Protein AF-B8C2C7-F1 (afdb_monomer)

InterPro domains:
  IPR008554 Glutaredoxin-like [PF05768] (78-129)
  IPR036249 Thioredoxin-like superfamily [SSF52833] (69-125)
  IPR052565 Glutaredoxin-like YDR286C [PTHR33558] (56-129)

pLDDT: mean 72.6, std 18.1, range [42.47, 97.31]

Nearest PDB structures (foldseek):
  1wjk-assembly1_A  TM=5.864E-01  e=2.919E-03  Mus musculus
  6mos-assembly1_A  TM=4.867E-01  e=2.733E-01  Thermosipho africanus TCF52B
  7nbz-assembly1_A  TM=4.905E-01  e=5.512E+00  Agrobacterium tumefaciens
  8wdb-assembly1_A  TM=5.541E-01  e=7.199E+00  Mycobacterium tuberculosis H37Rv

Organism: Thalassiosira pseudonana (NCBI:txid35128)

Radius of gyration: 27.85 Å; Cα contacts (8 Å, |Δi|>4): 85; chains: 1; bounding box: 66×66×83 Å

Foldseek 3Di:
DDDDDDDDDDDDPPPPPPPPPPPDPPDDPPPPPPDDPPDDPDDDDDDDDDDDDDDDDDPPPPWPWFWPDDFPPDPAEAEAEDAPPPPVSVVVVVVCVVCCVVHPYTYTYGDCPDPVNVVVCVVPDDDPVNVVVQVVCVVVVNRDDDPPPPPPVVPVPD

Secondary structure (DSSP, 8-state):
-------PPP-----------------------------------PPP-----------------EEEE--TT---EEEEEE-TT-HHHHHHHHHHHHTTTTS--EEEEEETTSGGGHHHHHHH---HHHHHHHHHHHHHT--PPPTT---GGGGTT-

Solvent-accessible surface area (backbone atoms only — not comparable to full-atom values): 10944 Å² total; per-residue (Å²): 138,87,84,86,80,86,81,87,78,82,84,82,81,82,78,79,79,79,81,76,81,78,78,71,86,86,76,77,83,80,78,77,78,78,72,77,84,81,89,66,91,76,76,89,78,81,77,83,85,79,85,84,80,94,70,92,69,76,84,65,82,76,71,69,53,43,74,76,46,83,41,94,89,42,92,44,74,48,76,46,78,41,51,92,90,42,70,67,52,54,54,51,50,54,52,56,60,73,44,31,86,85,51,63,44,22,38,31,34,36,35,42,78,46,88,91,29,56,72,55,33,69,72,70,56,75,49,70,67,58,52,50,50,52,52,50,30,51,72,71,73,64,64,68,86,67,91,74,71,76,64,68,80,74,60,80,82,114

Mean predicted aligned error: 18.78 Å

Structure (mmCIF, N/CA/C/O backbone):
data_AF-B8C2C7-F1
#
_entry.id   AF-B8C2C7-F1
#
loop_
_atom_site.group_PDB
_atom_site.id
_atom_site.type_symbol
_atom_site.label_atom_id
_atom_site.label_alt_id
_atom_site.label_comp_id
_atom_site.label_asym_id
_atom_site.label_entity_id
_atom_site.label_seq_id
_atom_site.pdbx_PDB_ins_code
_atom_site.Cartn_x
_atom_site.Cartn_y
_atom_site.Cartn_z
_atom_site.occupancy
_atom_site.B_iso_or_equiv
_atom_site.auth_seq_id
_atom_site.auth_comp_id
_atom_site.auth_asym_id
_atom_site.auth_atom_id
_atom_site.pdbx_PDB_model_num
ATOM 1 N N . MET A 1 1 ? -33.610 39.944 -50.098 1.00 53.41 1 MET A N 1
ATOM 2 C CA . MET A 1 1 ? -34.796 39.063 -49.993 1.00 53.41 1 MET A CA 1
ATOM 3 C C . MET A 1 1 ? -34.319 37.615 -49.969 1.00 53.41 1 MET A C 1
ATOM 5 O O . MET A 1 1 ? -33.344 37.331 -50.646 1.00 53.41 1 MET A O 1
ATOM 9 N N . ALA A 1 2 ? -35.020 36.765 -49.209 1.00 51.62 2 ALA A N 1
ATOM 10 C CA . ALA A 1 2 ? -34.830 35.320 -48.996 1.00 51.62 2 ALA A CA 1
ATOM 11 C C . ALA A 1 2 ? -33.746 34.882 -47.979 1.00 51.62 2 ALA A C 1
ATOM 13 O O . ALA A 1 2 ? -32.567 34.754 -48.288 1.00 51.62 2 ALA A O 1
ATOM 14 N N . LEU A 1 3 ? -34.211 34.609 -46.753 1.00 53.38 3 LEU A N 1
ATOM 15 C CA . LEU A 1 3 ? -33.567 33.765 -45.737 1.00 53.38 3 LEU A CA 1
ATOM 16 C C . LEU A 1 3 ? -33.925 32.289 -46.006 1.00 53.38 3 LEU A C 1
ATOM 18 O O . LEU A 1 3 ? -35.093 32.033 -46.310 1.00 53.38 3 LEU A O 1
ATOM 22 N N . PRO A 1 4 ? -33.025 31.314 -45.777 1.00 62.12 4 PRO A N 1
ATOM 23 C CA . PRO A 1 4 ? -33.423 29.922 -45.601 1.00 62.12 4 PRO A CA 1
ATOM 24 C C . PRO A 1 4 ? -33.293 29.451 -44.141 1.00 62.12 4 PRO A C 1
ATOM 26 O O . PRO A 1 4 ? -32.216 29.231 -43.598 1.00 62.12 4 PRO A O 1
ATOM 29 N N . THR A 1 5 ? -34.467 29.339 -43.525 1.00 61.62 5 THR A N 1
ATOM 30 C CA . THR A 1 5 ? -35.022 28.184 -42.799 1.00 61.62 5 THR A CA 1
ATOM 31 C C . THR A 1 5 ? -34.091 27.300 -41.956 1.00 61.62 5 THR A C 1
ATOM 33 O O . THR A 1 5 ? -33.383 26.421 -42.442 1.00 61.62 5 THR A O 1
ATOM 36 N N . ARG A 1 6 ? -34.255 27.460 -40.638 1.00 53.69 6 ARG A N 1
ATOM 37 C CA . ARG A 1 6 ? -33.844 26.550 -39.561 1.00 53.69 6 ARG A CA 1
ATOM 38 C C . ARG A 1 6 ? -34.371 25.123 -39.780 1.00 53.69 6 ARG A C 1
ATOM 40 O O . ARG A 1 6 ? -35.570 24.944 -39.982 1.00 53.69 6 ARG A O 1
ATOM 47 N N . ARG A 1 7 ? -33.519 24.108 -39.597 1.00 59.47 7 ARG A N 1
ATOM 48 C CA . ARG A 1 7 ? -33.955 22.759 -39.200 1.00 59.47 7 ARG A CA 1
ATOM 49 C C . ARG A 1 7 ? -33.616 22.551 -37.727 1.00 59.47 7 ARG A C 1
ATOM 51 O O . ARG A 1 7 ? -32.448 22.447 -37.369 1.00 59.47 7 ARG A O 1
ATOM 58 N N . LEU A 1 8 ? -34.654 22.530 -36.892 1.00 56.34 8 LEU A N 1
ATOM 59 C CA . LEU A 1 8 ? -34.598 21.964 -35.548 1.00 56.34 8 LEU A CA 1
ATOM 60 C C . LEU A 1 8 ? -34.457 20.444 -35.688 1.00 56.34 8 LEU A C 1
ATOM 62 O O . LEU A 1 8 ? -35.335 19.805 -36.266 1.00 56.34 8 LEU A O 1
ATOM 66 N N . PHE A 1 9 ? -33.383 19.875 -35.148 1.00 54.00 9 PHE A N 1
ATOM 67 C CA . PHE A 1 9 ? -33.324 18.449 -34.841 1.00 54.00 9 PHE A CA 1
ATOM 68 C C . PHE A 1 9 ? -33.776 18.241 -33.388 1.00 54.00 9 PHE A C 1
ATOM 70 O O . PHE A 1 9 ? -33.278 18.939 -32.501 1.00 54.00 9 PHE A O 1
ATOM 77 N N . PRO A 1 10 ? -34.724 17.328 -33.124 1.00 56.53 10 PRO A N 1
ATOM 78 C CA . PRO A 1 10 ? -35.138 17.002 -31.772 1.00 56.53 10 PRO A CA 1
ATOM 79 C C . PRO A 1 10 ? -34.098 16.107 -31.083 1.00 56.53 10 PRO A C 1
ATOM 81 O O . PRO A 1 10 ? -33.720 15.054 -31.586 1.00 56.53 10 PRO A O 1
ATOM 84 N N . GLN A 1 11 ? -33.654 1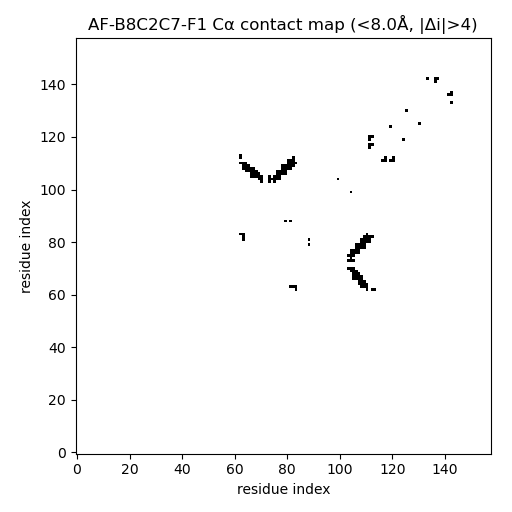6.596 -29.926 1.00 56.69 11 GLN A N 1
ATOM 85 C CA . GLN A 1 11 ? -33.319 15.891 -28.686 1.00 56.69 11 GLN A CA 1
ATOM 86 C C . GLN A 1 11 ? -33.364 14.351 -28.735 1.00 56.69 11 GLN A C 1
ATOM 88 O O . GLN A 1 11 ? -34.437 13.751 -28.736 1.00 56.69 11 GLN A O 1
ATOM 93 N N . LEU A 1 12 ? -32.195 13.724 -28.610 1.00 50.28 12 LEU A N 1
ATOM 94 C CA . LEU A 1 12 ? -32.047 12.364 -28.091 1.00 50.28 12 LEU A CA 1
ATOM 95 C C . LEU A 1 12 ? -31.137 12.448 -26.865 1.00 50.28 12 LEU A C 1
ATOM 97 O O . LEU A 1 12 ? -29.920 12.312 -26.945 1.00 50.28 12 LEU A O 1
ATOM 101 N N . ILE A 1 13 ? -31.752 12.758 -25.724 1.00 58.59 13 ILE A N 1
ATOM 102 C CA . ILE A 1 13 ? -31.111 12.655 -24.416 1.00 58.59 13 ILE A CA 1
ATOM 103 C C . ILE A 1 13 ? -31.107 11.162 -24.078 1.00 58.59 13 ILE A C 1
ATOM 105 O O . ILE A 1 13 ? -32.139 10.602 -23.713 1.00 58.59 13 ILE A O 1
ATOM 109 N N . LEU A 1 14 ? -29.962 10.503 -24.256 1.00 50.75 14 LEU A N 1
ATOM 110 C CA . LEU A 1 14 ? -29.738 9.150 -23.753 1.00 50.75 14 LEU A CA 1
ATOM 111 C C . LEU A 1 14 ? -29.598 9.234 -22.224 1.00 50.75 14 LEU A C 1
ATOM 113 O O . LEU A 1 14 ? -28.509 9.416 -21.687 1.00 50.75 14 LEU A O 1
ATOM 117 N N . THR A 1 15 ? -30.713 9.155 -21.502 1.00 53.81 15 THR A N 1
ATOM 118 C CA . THR A 1 15 ? -30.692 8.896 -20.060 1.00 53.81 15 THR A CA 1
ATOM 119 C C . THR A 1 15 ? -30.427 7.411 -19.848 1.00 53.81 15 THR A C 1
ATOM 121 O O . THR A 1 15 ? -31.353 6.600 -19.837 1.00 53.81 15 THR A O 1
ATOM 124 N N . THR A 1 16 ? -29.159 7.037 -19.706 1.00 57.00 16 THR A N 1
ATOM 125 C CA . THR A 1 16 ? -28.781 5.687 -19.281 1.00 57.00 16 THR A CA 1
ATOM 126 C C . THR A 1 16 ? -29.021 5.571 -17.779 1.00 57.00 16 THR A C 1
ATOM 128 O O . THR A 1 16 ? -28.190 5.954 -16.960 1.00 57.00 16 THR A O 1
ATOM 131 N N . THR A 1 17 ? -30.195 5.071 -17.401 1.00 53.22 17 THR A N 1
ATOM 132 C CA . THR A 1 17 ? -30.492 4.671 -16.025 1.00 53.22 17 THR A CA 1
ATOM 133 C C . THR A 1 17 ? -29.728 3.385 -15.719 1.00 53.22 17 THR A C 1
ATOM 135 O O . THR A 1 17 ? -30.156 2.294 -16.092 1.00 53.22 17 THR A O 1
ATOM 138 N N . ILE A 1 18 ? -28.585 3.497 -15.044 1.00 58.03 18 ILE A N 1
ATOM 139 C CA . ILE A 1 18 ? -27.860 2.337 -14.518 1.00 58.03 18 ILE A CA 1
ATOM 140 C C . ILE A 1 18 ? -28.565 1.911 -13.226 1.00 58.03 18 ILE A C 1
ATOM 142 O O . ILE A 1 18 ? -28.218 2.335 -12.126 1.00 58.03 18 ILE A O 1
ATOM 146 N N . ALA A 1 19 ? -29.600 1.084 -13.358 1.00 54.84 19 ALA A N 1
ATOM 147 C CA . ALA A 1 19 ? -30.174 0.350 -12.239 1.00 54.84 19 ALA A CA 1
ATOM 148 C C . ALA A 1 19 ? -29.233 -0.809 -11.873 1.00 54.84 19 ALA A C 1
ATOM 150 O O . ALA A 1 19 ? -29.491 -1.965 -12.205 1.00 54.84 19 ALA A O 1
ATOM 151 N N . SER A 1 20 ? -28.119 -0.504 -11.203 1.00 50.91 20 SER A N 1
ATOM 152 C CA . SER A 1 20 ? -27.259 -1.537 -10.624 1.00 50.91 20 SER A CA 1
ATOM 153 C C . SER A 1 20 ? -27.871 -2.010 -9.307 1.00 50.91 20 SER A C 1
ATOM 155 O O . SER A 1 20 ? -27.577 -1.507 -8.224 1.00 50.91 20 SER A O 1
ATOM 157 N N . SER A 1 21 ? -28.792 -2.969 -9.413 1.00 53.16 21 SER A N 1
ATOM 158 C CA . SER A 1 21 ? -29.216 -3.795 -8.283 1.00 53.16 21 SER A CA 1
ATOM 159 C C . SER A 1 21 ? -28.080 -4.744 -7.899 1.00 53.16 21 SER A C 1
ATOM 161 O O . SER A 1 21 ? -28.142 -5.942 -8.167 1.00 53.16 21 SER A O 1
ATOM 163 N N . CYS A 1 22 ? -27.052 -4.224 -7.227 1.00 45.22 22 CYS A N 1
ATOM 164 C CA . CYS A 1 22 ? -26.143 -5.053 -6.444 1.00 45.22 22 CYS A CA 1
ATOM 165 C C . CYS A 1 22 ? -26.889 -5.528 -5.191 1.00 45.22 22 CYS A C 1
ATOM 167 O O . CYS A 1 22 ? -26.773 -4.958 -4.108 1.00 45.22 22 CYS A O 1
ATOM 169 N N . ARG A 1 23 ? -27.690 -6.588 -5.343 1.00 50.91 23 ARG A N 1
ATOM 170 C CA . ARG A 1 23 ? -28.069 -7.449 -4.220 1.00 50.91 23 ARG A CA 1
ATOM 171 C C . ARG A 1 23 ? -26.814 -8.198 -3.789 1.00 50.91 23 ARG A C 1
ATOM 173 O O . ARG A 1 23 ? -26.531 -9.273 -4.303 1.00 50.91 23 ARG A O 1
ATOM 180 N N . ILE A 1 24 ? -26.063 -7.614 -2.866 1.00 57.59 24 ILE A N 1
ATOM 181 C CA . ILE A 1 24 ? -25.059 -8.348 -2.101 1.00 57.59 24 ILE A CA 1
ATOM 182 C C . ILE A 1 24 ? -25.850 -9.194 -1.093 1.00 57.59 24 ILE A C 1
ATOM 184 O O . ILE A 1 24 ? -26.550 -8.609 -0.260 1.00 57.59 24 ILE A O 1
ATOM 188 N N . PRO A 1 25 ? -25.819 -10.540 -1.142 1.00 48.91 25 PRO A N 1
ATOM 189 C CA . PRO A 1 25 ? -26.317 -11.350 -0.043 1.00 48.91 25 PRO A CA 1
ATOM 190 C C . PRO A 1 25 ? -25.383 -11.157 1.157 1.00 48.91 25 PRO A C 1
ATOM 192 O O . PRO A 1 25 ? -24.402 -11.863 1.357 1.00 48.91 25 PRO A O 1
ATOM 195 N N . PHE A 1 26 ? -25.693 -10.139 1.953 1.00 53.94 26 PHE A N 1
ATOM 196 C CA . PHE A 1 26 ? -25.195 -9.961 3.305 1.00 53.94 26 PHE A CA 1
ATOM 197 C C . PHE A 1 26 ? -25.878 -11.020 4.176 1.00 53.94 26 PHE A C 1
ATOM 199 O O . PHE A 1 26 ? -27.026 -10.828 4.563 1.00 53.94 26 PHE A O 1
ATOM 206 N N . THR A 1 27 ? -25.244 -12.181 4.365 1.00 51.94 27 THR A N 1
ATOM 207 C CA . THR A 1 27 ? -25.414 -13.109 5.509 1.00 51.94 27 THR A CA 1
ATOM 208 C C . THR A 1 27 ? -24.635 -14.405 5.260 1.00 51.94 27 THR A C 1
ATOM 210 O O . THR A 1 27 ? -25.202 -15.452 4.975 1.00 51.94 27 THR A O 1
ATOM 213 N N . GLU A 1 28 ? -23.322 -14.367 5.464 1.00 49.62 28 GLU A N 1
ATOM 214 C CA . GLU A 1 28 ? -22.680 -15.500 6.130 1.00 49.62 28 GLU A CA 1
ATOM 215 C C . GLU A 1 28 ? -22.172 -15.003 7.474 1.00 49.62 28 GLU A C 1
ATOM 217 O O . GLU A 1 28 ? -21.286 -14.155 7.582 1.00 49.62 28 GLU A O 1
ATOM 222 N N . ALA A 1 29 ? -22.833 -15.491 8.518 1.00 54.41 29 ALA A N 1
ATOM 223 C CA . ALA A 1 29 ? -22.394 -15.338 9.882 1.00 54.41 29 ALA A CA 1
ATOM 224 C C . ALA A 1 29 ? -21.028 -16.020 10.008 1.00 54.41 29 ALA A C 1
ATOM 226 O O . ALA A 1 29 ? -20.947 -17.241 10.135 1.00 54.41 29 ALA A O 1
ATOM 227 N N . PHE A 1 30 ? -19.954 -15.229 9.988 1.00 44.75 30 PHE A N 1
ATOM 228 C CA . PHE A 1 30 ? -18.643 -15.676 10.439 1.00 44.75 30 PHE A CA 1
ATOM 229 C C . PHE A 1 30 ? -18.772 -16.042 11.923 1.00 44.75 30 PHE A C 1
ATOM 231 O O . PHE A 1 30 ? -18.661 -15.204 12.818 1.00 44.75 30 PHE A O 1
ATOM 238 N N . SER A 1 31 ? -19.075 -17.311 12.195 1.00 45.62 31 SER A N 1
ATOM 239 C CA . SER A 1 31 ? -18.945 -17.896 13.521 1.00 45.62 31 SER A CA 1
ATOM 240 C C . SER A 1 31 ? -17.456 -17.967 13.832 1.00 45.62 31 SER A C 1
ATOM 242 O O . SER A 1 31 ? -16.780 -18.952 13.541 1.00 45.62 31 SER A O 1
ATOM 244 N N . ILE A 1 32 ? -16.936 -16.895 14.425 1.00 48.31 32 ILE A N 1
ATOM 245 C CA . ILE A 1 32 ? -15.650 -16.906 15.108 1.00 48.31 32 ILE A CA 1
ATOM 246 C C . ILE A 1 32 ? -15.832 -17.858 16.294 1.00 48.31 32 ILE A C 1
ATOM 248 O O . ILE A 1 32 ? -16.357 -17.480 17.342 1.00 48.31 32 ILE A O 1
ATOM 252 N N . ARG A 1 33 ? -15.454 -19.131 16.121 1.00 50.84 33 ARG A N 1
ATOM 253 C CA . ARG A 1 33 ? -15.269 -20.053 17.245 1.00 50.84 33 ARG A CA 1
ATOM 254 C C . ARG A 1 33 ? -14.150 -19.483 18.108 1.00 50.84 33 ARG A C 1
ATOM 256 O O . ARG A 1 33 ? -12.973 -19.696 17.836 1.00 50.84 33 ARG A O 1
ATOM 263 N N . LEU A 1 34 ? -14.532 -18.758 19.153 1.00 51.00 34 LEU A N 1
ATOM 264 C CA . LEU A 1 34 ? -13.658 -18.448 20.272 1.00 51.00 34 LEU A CA 1
ATOM 265 C C . LEU A 1 34 ? -13.284 -19.780 20.930 1.00 51.00 34 LEU A C 1
ATOM 267 O O . LEU A 1 34 ? -14.070 -20.366 21.673 1.00 51.00 34 LEU A O 1
ATOM 271 N N . HIS A 1 35 ? -12.102 -20.297 20.601 1.00 55.53 35 HIS A N 1
ATOM 272 C CA . HIS A 1 35 ? -11.509 -21.378 21.372 1.00 55.53 35 HIS A CA 1
ATOM 273 C C . HIS A 1 35 ? -11.231 -20.861 22.791 1.00 55.53 35 HIS A C 1
ATOM 275 O O . HIS A 1 35 ? -10.639 -19.788 22.939 1.00 55.53 35 HIS A O 1
ATOM 281 N N . PRO A 1 36 ? -11.643 -21.592 23.841 1.00 65.94 36 PRO A N 1
ATOM 282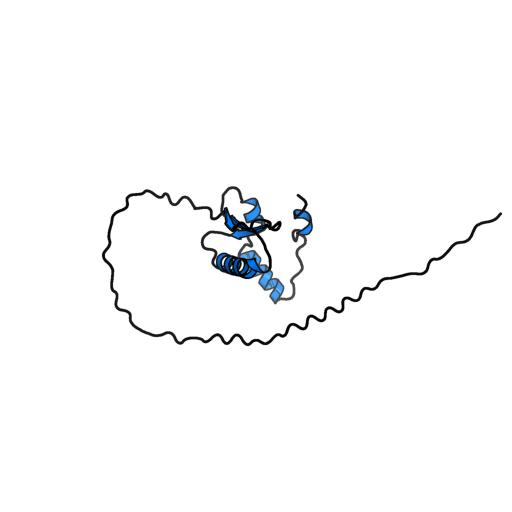 C CA . PRO A 1 36 ? -11.247 -21.256 25.197 1.00 65.94 36 PRO A CA 1
ATOM 283 C C . PRO A 1 36 ? -9.715 -21.344 25.313 1.00 65.94 36 PRO A C 1
ATOM 285 O O . PRO A 1 36 ? -9.116 -22.272 24.756 1.00 65.94 36 PRO A O 1
ATOM 288 N N . PRO A 1 37 ? -9.061 -20.412 26.027 1.00 50.41 37 PRO A N 1
ATOM 289 C CA . PRO A 1 37 ? -7.635 -20.509 26.287 1.00 50.41 37 PRO A CA 1
ATOM 290 C C . PRO A 1 37 ? -7.369 -21.778 27.103 1.00 50.41 37 PRO A C 1
ATOM 292 O O . PRO A 1 37 ? -7.834 -21.929 28.232 1.00 50.41 37 PRO A O 1
ATOM 295 N N . SER A 1 38 ? -6.643 -22.722 26.502 1.00 54.50 38 SER A N 1
ATOM 296 C CA . SER A 1 38 ? -6.151 -23.907 27.195 1.00 54.50 38 SER A CA 1
ATOM 297 C C . SER A 1 38 ? -5.049 -23.477 28.158 1.00 54.50 38 SER A C 1
ATOM 299 O O . SER A 1 38 ? -3.905 -23.240 27.770 1.00 54.50 38 SER A O 1
ATOM 301 N N . SER A 1 39 ? -5.417 -23.349 29.427 1.00 56.75 39 SER A N 1
ATOM 302 C CA . SER A 1 39 ? -4.498 -23.165 30.542 1.00 56.75 39 SER A CA 1
ATOM 303 C C . SER A 1 39 ? -3.712 -24.459 30.768 1.00 56.75 39 SER A C 1
ATOM 305 O O . SER A 1 39 ? -4.119 -25.307 31.560 1.00 56.75 39 SER A O 1
ATOM 307 N N . GLN A 1 40 ? -2.586 -24.629 30.075 1.00 60.31 40 GLN A N 1
ATOM 308 C CA . GLN A 1 40 ? -1.561 -25.588 30.485 1.00 60.31 40 GLN A CA 1
ATOM 309 C C . GLN A 1 40 ? -0.289 -24.851 30.921 1.00 60.31 40 GLN A C 1
ATOM 311 O O . GLN A 1 40 ? 0.280 -24.106 30.120 1.00 60.31 40 GLN A O 1
ATOM 316 N N . PRO A 1 41 ? 0.199 -25.066 32.157 1.00 57.09 41 PRO A N 1
ATOM 317 C CA . PRO A 1 41 ? 1.518 -24.609 32.567 1.00 57.09 41 PRO A CA 1
ATOM 318 C C . PRO A 1 41 ? 2.566 -25.475 31.864 1.00 57.09 41 PRO A C 1
ATOM 320 O O . PRO A 1 41 ? 2.898 -26.574 32.308 1.00 57.09 41 PRO A O 1
ATOM 323 N N . ARG A 1 42 ? 3.072 -25.001 30.723 1.00 55.81 42 ARG A N 1
ATOM 324 C CA . ARG A 1 42 ? 4.234 -25.614 30.080 1.00 55.81 42 ARG A CA 1
ATOM 325 C C . ARG A 1 42 ? 5.479 -25.212 30.858 1.00 55.81 42 ARG A C 1
ATOM 327 O O . ARG A 1 42 ? 5.872 -24.050 30.870 1.00 55.81 42 ARG A O 1
ATOM 334 N N . GLY A 1 43 ? 6.046 -26.205 31.539 1.00 54.91 43 GLY A N 1
ATOM 335 C CA . GLY A 1 43 ? 7.329 -26.121 32.215 1.00 54.91 43 GLY A CA 1
ATOM 336 C C . GLY A 1 43 ? 8.420 -25.612 31.278 1.00 54.91 43 GLY A C 1
ATOM 337 O O . GLY A 1 43 ? 8.469 -25.944 30.093 1.00 54.91 43 GLY A O 1
ATOM 338 N N . VAL A 1 44 ? 9.275 -24.769 31.842 1.00 56.03 44 VAL A N 1
ATOM 339 C CA . VAL A 1 44 ? 10.388 -24.111 31.170 1.00 56.03 44 VAL A CA 1
ATOM 340 C C . VAL A 1 44 ? 11.443 -25.171 30.848 1.00 56.03 44 VAL A C 1
ATOM 342 O O . VAL A 1 44 ? 12.177 -25.603 31.731 1.00 56.03 44 VAL A O 1
ATOM 345 N N . HIS A 1 45 ? 11.503 -25.629 29.599 1.00 59.69 45 HIS A N 1
ATOM 346 C CA . HIS A 1 45 ? 12.625 -26.422 29.100 1.00 59.69 45 HIS A CA 1
ATOM 347 C C . HIS A 1 45 ? 13.481 -25.524 28.205 1.00 59.69 45 HIS A C 1
ATOM 349 O O . HIS A 1 45 ? 13.170 -25.312 27.034 1.00 59.69 45 HIS A O 1
ATOM 355 N N . LEU A 1 46 ? 14.529 -24.951 28.798 1.00 64.56 46 LEU A N 1
ATOM 356 C CA . LEU A 1 46 ? 15.536 -24.151 28.104 1.00 64.56 46 LEU A CA 1
ATOM 357 C C . LEU A 1 46 ? 16.446 -25.081 27.280 1.00 64.56 46 LEU A C 1
ATOM 359 O O . LEU A 1 46 ? 17.048 -25.986 27.859 1.00 64.56 46 LEU A O 1
ATOM 363 N N . PRO A 1 47 ? 16.568 -24.891 25.955 1.00 62.03 47 PRO A N 1
ATOM 364 C CA . PRO A 1 47 ? 17.566 -25.595 25.160 1.00 62.03 47 PRO A CA 1
ATOM 365 C C . PRO A 1 47 ? 18.986 -25.043 25.416 1.00 62.03 47 PRO A C 1
ATOM 367 O O . PRO A 1 47 ? 19.133 -23.886 25.823 1.00 62.03 47 PRO A O 1
ATOM 370 N N . PRO A 1 48 ? 20.044 -25.840 25.169 1.00 59.12 48 PRO A N 1
ATOM 371 C CA . PRO A 1 48 ? 21.428 -25.409 25.338 1.00 59.12 48 PRO A CA 1
ATOM 372 C C . PRO A 1 48 ? 21.797 -24.340 24.305 1.00 59.12 48 PRO A C 1
ATOM 374 O O . PRO A 1 48 ? 21.539 -24.504 23.112 1.00 59.12 48 PRO A O 1
ATOM 377 N N . MET A 1 49 ? 22.447 -23.268 24.760 1.00 49.53 49 MET A N 1
ATOM 378 C CA . MET A 1 49 ? 23.072 -22.288 23.876 1.00 49.53 49 MET A CA 1
ATOM 379 C C . MET A 1 49 ? 24.274 -22.915 23.164 1.00 49.53 49 MET A C 1
ATOM 381 O O . MET A 1 49 ? 25.336 -23.083 23.760 1.00 49.53 49 MET A O 1
ATOM 385 N N . HIS A 1 50 ? 24.130 -23.201 21.873 1.00 49.34 50 HIS A N 1
ATOM 386 C CA . HIS A 1 50 ? 25.279 -23.247 20.978 1.00 49.34 50 HIS A CA 1
ATOM 387 C C . HIS A 1 50 ? 25.612 -21.819 20.532 1.00 49.34 50 HIS A C 1
ATOM 389 O O . HIS A 1 50 ? 24.926 -21.231 19.701 1.00 49.34 50 HIS A O 1
ATOM 395 N N . GLN A 1 51 ? 26.683 -21.273 21.110 1.00 56.78 51 GLN A N 1
ATOM 396 C CA . GLN A 1 51 ? 27.493 -20.232 20.484 1.00 56.78 51 GLN A CA 1
ATOM 397 C C . GLN A 1 51 ? 28.286 -20.863 19.341 1.00 56.78 51 GLN A C 1
ATOM 399 O O . GLN A 1 51 ? 29.017 -21.819 19.592 1.00 56.78 51 GLN A O 1
ATOM 404 N N . SER A 1 52 ? 28.166 -20.323 18.127 1.00 50.31 52 SER A N 1
ATOM 405 C CA . SER A 1 52 ? 29.219 -20.270 17.096 1.00 50.31 52 SER A CA 1
ATOM 406 C C . SER A 1 52 ? 28.665 -19.566 15.857 1.00 50.31 52 SER A C 1
ATOM 408 O O . SER A 1 52 ? 27.793 -20.107 15.183 1.00 50.31 52 SER A O 1
ATOM 410 N N . GLY A 1 53 ? 29.170 -18.369 15.560 1.00 44.53 53 GLY A N 1
ATOM 411 C CA . GLY A 1 53 ? 28.814 -17.624 14.354 1.00 44.53 53 GLY A CA 1
ATOM 412 C C . GLY A 1 53 ? 29.172 -16.150 14.461 1.00 44.53 53 GLY A C 1
ATOM 413 O O . GLY A 1 53 ? 28.286 -15.309 14.534 1.00 44.53 53 GLY A O 1
ATOM 414 N N . ASP A 1 54 ? 30.472 -15.869 14.527 1.00 48.09 54 ASP A N 1
ATOM 415 C CA . ASP A 1 54 ? 31.043 -14.541 14.317 1.00 48.09 54 ASP A CA 1
ATOM 416 C C . ASP A 1 54 ? 30.673 -14.067 12.901 1.00 48.09 54 ASP A C 1
ATOM 418 O O . ASP A 1 54 ? 30.930 -14.759 11.912 1.00 48.09 54 ASP A O 1
ATOM 422 N N . GLY A 1 55 ? 29.992 -12.930 12.822 1.00 44.28 55 GLY A N 1
ATOM 423 C CA . GLY A 1 55 ? 29.498 -12.348 11.586 1.00 44.28 55 GLY A CA 1
ATOM 424 C C . GLY A 1 55 ? 28.817 -11.032 11.904 1.00 44.28 55 GLY A C 1
ATOM 425 O O . GLY A 1 55 ? 27.609 -10.989 12.116 1.00 44.28 55 GLY A O 1
ATOM 426 N N . SER A 1 56 ? 29.616 -9.973 12.003 1.00 49.03 56 SER A N 1
ATOM 427 C CA . SER A 1 56 ? 29.166 -8.587 12.076 1.00 49.03 56 SER A CA 1
ATOM 428 C C . SER A 1 56 ? 28.024 -8.334 11.089 1.00 49.03 56 SER A C 1
ATOM 430 O O . SER A 1 56 ? 28.250 -8.264 9.885 1.00 49.03 56 SER A O 1
ATOM 432 N N . ALA A 1 57 ? 26.804 -8.180 11.592 1.00 44.28 57 ALA A N 1
ATOM 433 C CA . ALA A 1 57 ? 25.747 -7.493 10.878 1.00 44.28 57 ALA A CA 1
ATOM 434 C C . ALA A 1 57 ? 25.505 -6.205 11.651 1.00 44.28 57 ALA A C 1
ATOM 436 O O . ALA A 1 57 ? 24.795 -6.168 12.657 1.00 44.28 57 ALA A O 1
ATOM 437 N N . GLU A 1 58 ? 26.159 -5.143 11.194 1.00 43.00 58 GLU A N 1
ATOM 438 C CA . GLU A 1 58 ? 25.558 -3.825 11.281 1.00 43.00 58 GLU A CA 1
ATOM 439 C C . GLU A 1 58 ? 24.071 -3.993 10.945 1.00 43.00 58 GLU A C 1
ATOM 441 O O . GLU A 1 58 ? 23.719 -4.564 9.913 1.00 43.00 58 GLU A O 1
ATOM 446 N N . SER A 1 59 ? 23.197 -3.576 11.859 1.00 42.47 59 SER A N 1
ATOM 447 C CA . SER A 1 59 ? 21.769 -3.437 11.594 1.00 42.47 59 SER A CA 1
ATOM 448 C C . SER A 1 59 ? 21.585 -2.257 10.639 1.00 42.47 59 SER A C 1
ATOM 450 O O . SER A 1 59 ? 21.029 -1.224 11.005 1.00 42.47 59 SER A O 1
ATOM 452 N N . SER A 1 60 ? 22.127 -2.374 9.431 1.00 51.00 60 SER A N 1
ATOM 453 C CA . SER A 1 60 ? 21.800 -1.538 8.290 1.00 51.00 60 SER A CA 1
ATOM 454 C C . SER A 1 60 ? 20.333 -1.828 8.014 1.00 51.00 60 SER A C 1
ATOM 456 O O . SER A 1 60 ? 20.011 -2.971 7.697 1.00 51.00 60 SER A O 1
ATOM 458 N N . GLY A 1 61 ? 19.445 -0.851 8.220 1.00 57.06 61 GLY A N 1
ATOM 459 C CA . GLY A 1 61 ? 18.010 -1.006 7.974 1.00 57.06 61 GLY A CA 1
ATOM 460 C C . GLY A 1 61 ? 17.786 -1.692 6.629 1.00 57.06 61 GLY A C 1
ATOM 461 O O . GLY A 1 61 ? 18.098 -1.129 5.580 1.00 57.06 61 GLY A O 1
ATOM 462 N N . GLN A 1 62 ? 17.359 -2.955 6.664 1.00 69.12 62 GLN A N 1
ATOM 463 C CA . GLN A 1 62 ? 17.155 -3.738 5.456 1.00 69.12 62 GLN A CA 1
ATOM 464 C C . GLN A 1 62 ? 15.873 -3.230 4.823 1.00 69.12 62 GLN A C 1
ATOM 466 O O . GLN A 1 62 ? 14.782 -3.631 5.219 1.00 69.12 62 GLN A O 1
ATOM 471 N N . SER A 1 63 ? 16.031 -2.324 3.860 1.00 79.06 63 SER A N 1
ATOM 472 C CA . SER A 1 63 ? 14.935 -1.866 3.019 1.00 79.06 63 SER A CA 1
ATOM 473 C C . SER A 1 63 ? 14.152 -3.070 2.516 1.00 79.06 63 SER A C 1
ATOM 475 O O . SER A 1 63 ? 14.709 -3.968 1.877 1.00 79.06 63 SER A O 1
ATOM 477 N N . ILE A 1 64 ? 12.849 -3.086 2.778 1.00 87.44 64 ILE A N 1
ATOM 478 C CA . ILE A 1 64 ? 11.952 -4.136 2.274 1.00 87.44 64 ILE A CA 1
ATOM 479 C C . ILE A 1 64 ? 11.473 -3.851 0.841 1.00 87.44 64 ILE A C 1
ATOM 481 O O . ILE A 1 64 ? 10.472 -4.406 0.386 1.00 87.44 64 ILE A O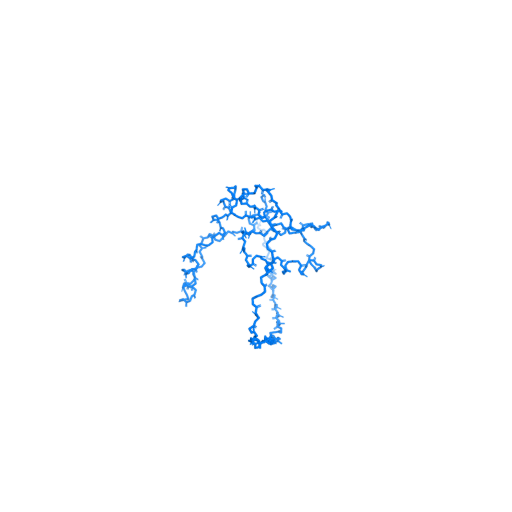 1
ATOM 485 N N . THR A 1 65 ? 12.164 -2.959 0.127 1.00 91.81 65 THR A N 1
ATOM 486 C CA . THR A 1 65 ? 11.847 -2.589 -1.252 1.00 91.81 65 THR A CA 1
ATOM 487 C C . THR A 1 65 ? 12.274 -3.676 -2.231 1.00 91.81 65 THR A C 1
ATOM 489 O O . THR A 1 65 ? 13.440 -4.058 -2.279 1.00 91.81 65 THR A O 1
ATOM 492 N N . GLY A 1 66 ? 11.350 -4.111 -3.085 1.00 93.25 66 GLY A N 1
ATOM 493 C CA . GLY A 1 66 ? 11.640 -5.058 -4.157 1.00 93.25 66 GLY A CA 1
ATOM 494 C C . GLY A 1 66 ? 10.400 -5.767 -4.690 1.00 93.25 66 GLY A C 1
ATOM 495 O O . GLY A 1 66 ? 9.299 -5.636 -4.154 1.00 93.25 66 GLY A O 1
ATOM 496 N N . SER A 1 67 ? 10.574 -6.544 -5.758 1.00 94.00 67 SER A N 1
ATOM 497 C CA . SER A 1 67 ? 9.529 -7.427 -6.279 1.00 94.00 67 SER A CA 1
ATOM 498 C C . SER A 1 67 ? 9.225 -8.532 -5.266 1.00 94.00 67 SER A C 1
ATOM 500 O O . SER A 1 67 ? 10.122 -9.275 -4.869 1.00 94.00 67 SER A O 1
ATOM 502 N N . ILE A 1 68 ? 7.959 -8.663 -4.867 1.00 94.88 68 ILE A N 1
ATOM 503 C CA . ILE A 1 68 ? 7.492 -9.795 -4.055 1.00 94.88 68 ILE A CA 1
ATOM 504 C C . ILE A 1 68 ? 7.271 -11.005 -4.961 1.00 94.88 68 ILE A C 1
ATOM 506 O O . ILE A 1 68 ? 7.729 -12.103 -4.654 1.00 94.88 68 ILE A O 1
ATOM 510 N N . TYR A 1 69 ? 6.570 -10.796 -6.072 1.00 95.19 69 TYR A N 1
ATOM 511 C CA . TYR A 1 69 ? 6.438 -11.770 -7.144 1.00 95.19 69 TYR A CA 1
ATOM 512 C C . TYR A 1 69 ? 6.238 -11.047 -8.472 1.00 95.19 69 TYR A C 1
ATOM 514 O O . TYR A 1 69 ? 5.616 -9.982 -8.540 1.00 95.19 69 TYR A O 1
ATOM 522 N N . GLU A 1 70 ? 6.760 -11.659 -9.524 1.00 94.06 70 GLU A N 1
ATOM 523 C CA . GLU A 1 70 ? 6.571 -11.234 -10.903 1.00 94.06 70 GLU A CA 1
ATOM 524 C C . GLU A 1 70 ? 5.730 -12.284 -11.613 1.00 94.06 70 GLU A C 1
ATOM 526 O O . GLU A 1 70 ? 5.866 -13.483 -11.356 1.00 94.06 70 GLU A O 1
ATOM 531 N N . MET A 1 71 ? 4.826 -11.828 -12.471 1.00 90.81 71 MET A N 1
ATOM 532 C CA . MET A 1 71 ? 3.937 -12.708 -13.210 1.00 90.81 71 MET A CA 1
ATOM 533 C C . MET A 1 71 ? 4.126 -12.458 -14.699 1.00 90.81 71 MET A C 1
ATOM 535 O O . MET A 1 71 ? 3.780 -11.386 -15.212 1.00 90.81 71 MET A O 1
ATOM 539 N N . ASP A 1 72 ? 4.695 -13.455 -15.377 1.00 86.19 72 ASP A N 1
ATOM 540 C CA . ASP A 1 72 ? 4.993 -13.408 -16.803 1.00 86.19 72 ASP A CA 1
ATOM 541 C C . ASP A 1 72 ? 3.712 -13.142 -17.606 1.00 86.19 72 ASP A C 1
ATOM 543 O O . ASP A 1 72 ? 2.756 -13.918 -17.575 1.00 86.19 72 ASP A O 1
ATOM 547 N N . GLY A 1 73 ? 3.678 -12.021 -18.329 1.00 79.62 73 GLY A N 1
ATOM 548 C CA . GLY A 1 73 ? 2.549 -11.654 -19.188 1.00 79.62 73 GLY A CA 1
ATOM 549 C C . GLY A 1 73 ? 1.430 -10.850 -18.518 1.00 79.62 73 GLY A C 1
ATOM 550 O O . GLY A 1 73 ? 0.468 -10.499 -19.201 1.00 79.62 73 GLY A O 1
ATOM 551 N N . SER A 1 74 ? 1.548 -10.499 -17.232 1.00 75.00 74 SER A N 1
ATOM 552 C CA . SER A 1 74 ? 0.669 -9.490 -16.624 1.00 75.00 74 SER A CA 1
ATOM 553 C C . SER A 1 74 ? 1.142 -8.077 -16.988 1.00 75.00 74 SER A C 1
ATOM 555 O O . SER A 1 74 ? 2.321 -7.754 -16.864 1.00 75.00 74 SER A O 1
ATOM 557 N N . SER A 1 75 ? 0.233 -7.213 -17.447 1.00 83.62 75 SER A N 1
ATOM 558 C CA . SER A 1 75 ? 0.539 -5.790 -17.677 1.00 83.62 75 SER A CA 1
ATOM 559 C C . SER A 1 75 ? 0.320 -4.926 -16.431 1.00 83.62 75 SER A C 1
ATOM 561 O O . SER A 1 75 ? 0.642 -3.740 -16.444 1.00 83.62 75 SER A O 1
ATOM 563 N N . VAL A 1 76 ? -0.263 -5.494 -15.371 1.00 94.81 76 VAL A N 1
ATOM 564 C CA . VAL A 1 76 ? -0.659 -4.772 -14.158 1.00 94.81 76 VAL A CA 1
ATOM 565 C C . VAL A 1 76 ? 0.368 -5.010 -13.057 1.00 94.81 76 VAL A C 1
ATOM 567 O O . VAL A 1 76 ? 0.612 -6.148 -12.654 1.00 94.81 76 VAL A O 1
ATOM 570 N N . VAL A 1 77 ? 0.944 -3.922 -12.543 1.00 95.50 77 VAL A N 1
ATOM 571 C CA . VAL A 1 77 ? 1.893 -3.943 -11.423 1.00 95.50 77 VAL A CA 1
ATOM 572 C C . VAL A 1 77 ? 1.277 -3.221 -10.234 1.00 95.50 77 VAL A C 1
ATOM 574 O O . VAL A 1 77 ? 1.046 -2.012 -10.276 1.00 95.50 77 VAL A O 1
ATOM 577 N N . VAL A 1 78 ? 1.048 -3.954 -9.150 1.00 95.56 78 VAL A N 1
ATOM 578 C CA . VAL A 1 78 ? 0.582 -3.402 -7.879 1.00 95.56 78 VAL A CA 1
ATOM 579 C C . VAL A 1 78 ? 1.796 -2.977 -7.057 1.00 95.56 78 VAL A C 1
ATOM 581 O O . VAL A 1 78 ? 2.692 -3.779 -6.790 1.00 95.56 78 VAL A O 1
ATOM 584 N N . LYS A 1 79 ? 1.834 -1.706 -6.644 1.00 94.94 79 LYS A N 1
ATOM 585 C CA . LYS A 1 79 ? 2.870 -1.168 -5.752 1.00 94.94 79 LYS A CA 1
ATOM 586 C C . LYS A 1 79 ? 2.333 -1.075 -4.327 1.00 94.94 79 LYS A C 1
ATOM 588 O O . LYS A 1 79 ? 1.421 -0.293 -4.063 1.00 94.94 79 LYS A O 1
ATOM 593 N N . LEU A 1 80 ? 2.913 -1.847 -3.413 1.00 93.88 80 LEU A N 1
ATOM 594 C CA . LEU A 1 80 ? 2.567 -1.838 -1.994 1.00 93.88 80 LEU A CA 1
ATOM 595 C C . LEU A 1 80 ? 3.567 -0.974 -1.220 1.00 93.88 80 LEU A C 1
ATOM 597 O O . LEU A 1 80 ? 4.704 -1.379 -0.997 1.00 93.88 80 LEU A O 1
ATOM 601 N N . PHE A 1 81 ? 3.132 0.209 -0.793 1.00 91.44 81 PHE A N 1
ATOM 602 C CA . PHE A 1 81 ? 3.917 1.092 0.070 1.00 91.44 81 PHE A CA 1
ATOM 603 C C . PHE A 1 81 ? 3.837 0.602 1.519 1.00 91.44 81 PHE A C 1
ATOM 605 O O . PHE A 1 81 ? 2.757 0.564 2.108 1.00 91.44 81 PHE A O 1
ATOM 612 N N . THR A 1 82 ? 4.968 0.198 2.085 1.00 92.75 82 THR A N 1
ATOM 613 C CA . THR A 1 82 ? 5.047 -0.508 3.370 1.00 92.75 82 THR A CA 1
ATOM 614 C C . THR A 1 82 ? 6.248 -0.029 4.189 1.00 92.75 82 THR A C 1
ATOM 616 O O . THR A 1 82 ? 7.036 0.791 3.729 1.00 92.75 82 THR A O 1
ATOM 619 N N . LYS A 1 83 ? 6.357 -0.508 5.426 1.00 91.06 83 LYS A N 1
ATOM 620 C CA . LYS A 1 83 ? 7.500 -0.313 6.323 1.00 91.06 83 LYS A CA 1
ATOM 621 C C . LYS A 1 83 ? 7.814 -1.621 7.044 1.00 91.06 83 LYS A C 1
ATOM 623 O O . LYS A 1 83 ? 6.930 -2.477 7.170 1.00 91.06 83 LYS A O 1
ATOM 628 N N . GLU A 1 84 ? 9.020 -1.742 7.585 1.00 90.38 84 GLU A N 1
ATOM 629 C CA . GLU A 1 84 ? 9.383 -2.877 8.436 1.00 90.38 84 GLU A CA 1
ATOM 630 C C . GLU A 1 84 ? 8.382 -3.048 9.602 1.00 90.38 84 GLU A C 1
ATOM 632 O O . GLU A 1 84 ? 7.938 -2.079 10.232 1.00 90.38 84 GLU A O 1
ATOM 637 N N . GLY A 1 85 ? 7.970 -4.294 9.856 1.00 88.19 85 GLY A N 1
ATOM 638 C CA . GLY A 1 85 ? 7.033 -4.635 10.932 1.00 88.19 85 GLY A CA 1
ATOM 639 C C . GLY A 1 85 ? 5.582 -4.185 10.703 1.00 88.19 85 GLY A C 1
ATOM 640 O O . GLY A 1 85 ? 4.797 -4.121 11.655 1.00 88.19 85 GLY A O 1
ATOM 641 N N . CYS A 1 86 ? 5.192 -3.848 9.470 1.00 88.56 86 CYS A N 1
ATOM 642 C CA . CYS A 1 86 ? 3.811 -3.494 9.145 1.00 88.56 86 CYS A CA 1
ATOM 643 C C . CYS A 1 86 ? 2.885 -4.727 9.069 1.00 88.56 86 CYS A C 1
ATOM 645 O O . CYS A 1 86 ? 2.618 -5.262 7.997 1.00 88.56 86 CYS A O 1
ATOM 647 N N . THR A 1 87 ? 2.278 -5.103 10.197 1.00 92.69 87 THR A N 1
ATOM 648 C CA . THR A 1 87 ? 1.354 -6.257 10.277 1.00 92.69 87 THR A CA 1
ATOM 649 C C . THR A 1 87 ? 0.106 -6.142 9.396 1.00 92.69 87 THR A C 1
ATOM 651 O O . THR A 1 87 ? -0.493 -7.148 9.018 1.00 92.69 87 THR A O 1
ATOM 654 N N . LEU A 1 88 ? -0.332 -4.920 9.079 1.00 88.31 88 LEU A N 1
ATOM 655 C CA . LEU A 1 88 ? -1.440 -4.707 8.147 1.00 88.31 88 LEU A CA 1
ATOM 656 C C . LEU A 1 88 ? -1.005 -4.971 6.701 1.00 88.31 88 LEU A C 1
ATOM 658 O O . LEU A 1 88 ? -1.775 -5.535 5.929 1.00 88.31 88 LEU A O 1
ATOM 662 N N . CYS A 1 89 ? 0.224 -4.591 6.357 1.00 91.88 89 CYS A N 1
ATOM 663 C CA . CYS A 1 89 ? 0.795 -4.788 5.033 1.00 91.88 89 CYS A CA 1
ATOM 664 C C . CYS A 1 89 ? 0.965 -6.284 4.733 1.00 91.88 89 CYS A C 1
ATOM 666 O O . CYS A 1 89 ? 0.665 -6.706 3.619 1.00 91.88 89 CYS A O 1
ATOM 668 N N . ASP A 1 90 ? 1.327 -7.087 5.741 1.00 93.25 90 ASP A N 1
ATOM 669 C CA . ASP A 1 90 ? 1.384 -8.552 5.629 1.00 93.25 90 ASP A CA 1
ATOM 670 C C . ASP A 1 90 ? 0.024 -9.142 5.230 1.00 93.25 90 ASP A C 1
ATOM 672 O O . ASP A 1 90 ? -0.076 -9.914 4.283 1.00 93.25 90 ASP A O 1
ATOM 676 N N . LYS A 1 91 ? -1.064 -8.692 5.868 1.00 93.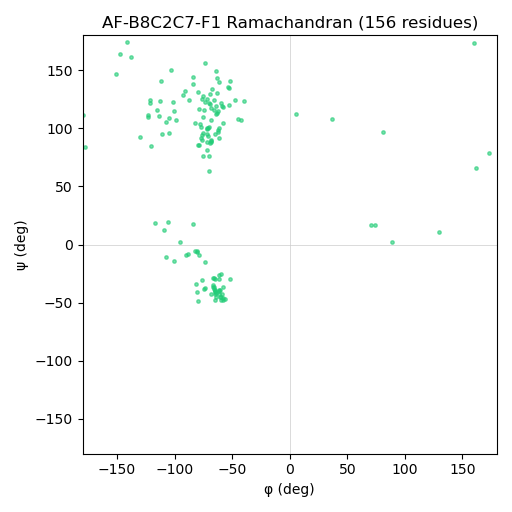75 91 LYS A N 1
ATOM 677 C CA . LYS A 1 91 ? -2.418 -9.156 5.522 1.00 93.75 91 LYS A CA 1
ATOM 678 C C . LYS A 1 91 ? -2.841 -8.747 4.114 1.00 93.75 91 LYS A C 1
ATOM 680 O O . LYS A 1 91 ? -3.503 -9.515 3.426 1.00 93.75 91 LYS A O 1
ATOM 685 N N . VAL A 1 92 ? -2.507 -7.526 3.693 1.00 94.94 92 VAL A N 1
ATOM 686 C CA . VAL A 1 92 ? -2.812 -7.055 2.331 1.00 94.94 92 VAL A CA 1
ATOM 687 C C . VAL A 1 92 ? -2.046 -7.885 1.306 1.00 94.94 92 VAL A C 1
ATOM 689 O O . VAL A 1 92 ? -2.623 -8.277 0.295 1.00 94.94 92 VAL A O 1
ATOM 692 N N . LYS A 1 93 ? -0.777 -8.198 1.585 1.00 95.44 93 LYS A N 1
ATOM 693 C CA . LYS A 1 93 ? 0.032 -9.093 0.759 1.00 95.44 93 LYS A CA 1
ATOM 694 C C . LYS A 1 93 ? -0.622 -10.471 0.628 1.00 95.44 93 LYS A C 1
ATOM 696 O O . LYS A 1 93 ? -0.766 -10.933 -0.499 1.00 95.44 93 LYS A O 1
ATOM 701 N N . ASP A 1 94 ? -1.071 -11.074 1.730 1.00 95.81 94 ASP A N 1
ATOM 702 C CA . ASP A 1 94 ? -1.749 -12.380 1.708 1.00 95.81 94 ASP A CA 1
ATOM 703 C C . ASP A 1 94 ? -3.015 -12.351 0.833 1.00 95.81 94 ASP A C 1
ATOM 705 O O . ASP A 1 94 ? -3.264 -13.260 0.042 1.00 95.81 94 ASP A O 1
ATOM 709 N N . VAL A 1 95 ? -3.809 -11.278 0.933 1.00 97.31 95 VAL A N 1
ATOM 710 C CA . VAL A 1 95 ? -5.015 -11.10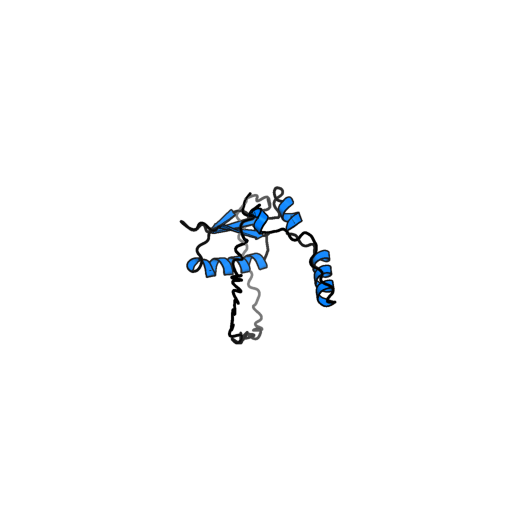1 0.111 1.00 97.31 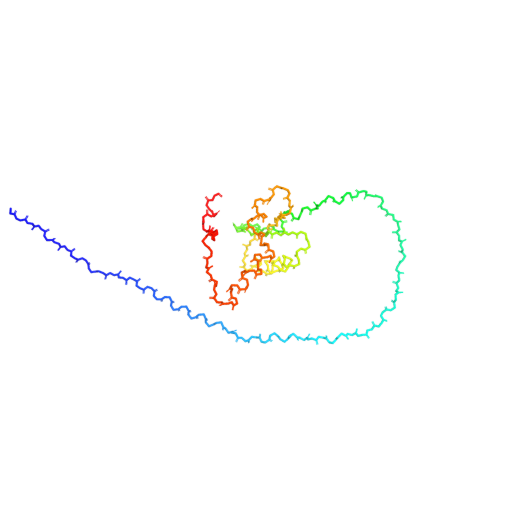95 VAL A CA 1
ATOM 711 C C . VAL A 1 95 ? -4.660 -10.958 -1.369 1.00 97.31 95 VAL A C 1
ATOM 713 O O . VAL A 1 95 ? -5.263 -11.638 -2.197 1.00 97.31 95 VAL A O 1
ATOM 716 N N . LEU A 1 96 ? -3.682 -10.114 -1.709 1.00 96.12 96 LEU A N 1
ATOM 717 C CA . LEU A 1 96 ? -3.237 -9.921 -3.094 1.00 96.12 96 LEU A CA 1
ATOM 718 C C . LEU A 1 96 ? -2.680 -11.215 -3.695 1.00 96.12 96 LEU A C 1
ATOM 720 O O . LEU A 1 96 ? -2.961 -11.530 -4.847 1.00 96.12 96 LEU A O 1
ATOM 724 N N . GLU A 1 97 ? -1.940 -11.997 -2.911 1.00 96.31 97 GLU A N 1
ATOM 725 C CA . GLU A 1 97 ? -1.470 -13.312 -3.341 1.00 96.31 97 GLU A CA 1
ATOM 726 C C . GLU A 1 97 ? -2.628 -14.298 -3.553 1.00 96.31 97 GLU A C 1
ATOM 728 O O . GLU A 1 97 ? -2.615 -15.046 -4.528 1.00 96.31 97 GLU A O 1
ATOM 733 N N . SER A 1 98 ? -3.662 -14.267 -2.705 1.00 96.69 98 SER A N 1
ATOM 734 C CA . SER A 1 98 ? -4.812 -15.175 -2.825 1.00 96.69 98 SER A CA 1
ATOM 735 C C . SER A 1 98 ? -5.657 -14.962 -4.084 1.00 96.69 98 SER A C 1
ATOM 737 O O . SER A 1 98 ? -6.248 -15.916 -4.578 1.00 96.69 98 SER A O 1
ATOM 739 N N . ILE A 1 99 ? -5.701 -13.736 -4.616 1.00 96.56 99 ILE A N 1
ATOM 740 C CA . ILE A 1 99 ? -6.466 -13.398 -5.829 1.00 96.56 99 ILE A CA 1
ATOM 741 C C . ILE A 1 99 ? -5.611 -13.439 -7.101 1.00 96.56 99 ILE A C 1
ATOM 743 O O . ILE A 1 99 ? -6.097 -13.101 -8.180 1.00 96.56 99 ILE A O 1
ATOM 747 N N . ARG A 1 100 ? -4.330 -13.810 -6.983 1.00 94.88 100 ARG A N 1
ATOM 748 C CA . ARG A 1 100 ? -3.354 -13.767 -8.078 1.00 94.88 10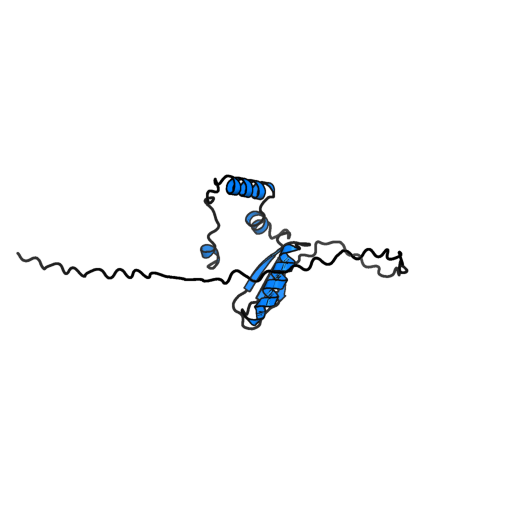0 ARG A CA 1
ATOM 749 C C . ARG A 1 100 ? -3.788 -14.594 -9.289 1.00 94.88 100 ARG A C 1
ATOM 751 O O . ARG A 1 100 ? -3.543 -14.181 -10.418 1.00 94.88 100 ARG A O 1
ATOM 758 N N . ASP A 1 101 ? -4.429 -15.737 -9.062 1.00 93.06 101 ASP A N 1
ATOM 759 C CA . ASP A 1 101 ? -4.870 -16.631 -10.138 1.00 93.06 101 ASP A CA 1
ATOM 760 C C . ASP A 1 101 ? -6.128 -16.113 -10.864 1.00 93.06 101 ASP A C 1
ATOM 762 O O . ASP A 1 101 ? -6.278 -16.328 -12.066 1.00 93.06 101 ASP A O 1
ATOM 766 N N . ASP A 1 102 ? -7.006 -15.388 -10.161 1.00 95.75 102 ASP A N 1
ATOM 767 C CA . ASP A 1 102 ? -8.223 -14.795 -10.734 1.00 95.75 102 ASP A CA 1
ATOM 768 C C . ASP A 1 102 ? -7.943 -13.467 -11.455 1.00 95.75 102 ASP A C 1
ATOM 770 O O . ASP A 1 102 ? -8.596 -13.130 -12.445 1.00 95.75 102 ASP A O 1
ATOM 774 N N . GLN A 1 103 ? -6.985 -12.693 -10.941 1.00 93.88 103 GLN A N 1
ATOM 775 C CA . GLN A 1 103 ? -6.578 -11.390 -11.460 1.00 93.88 103 GLN A CA 1
ATOM 776 C C . GLN A 1 103 ? -5.053 -11.369 -11.602 1.00 93.88 103 GLN A C 1
ATOM 778 O O . GLN A 1 103 ? -4.368 -11.020 -10.643 1.00 93.88 103 GLN A O 1
ATOM 783 N N . PRO A 1 104 ? -4.492 -11.724 -12.770 1.00 94.88 104 PRO A N 1
ATOM 784 C CA . PRO A 1 104 ? -3.047 -11.794 -12.953 1.00 94.88 104 PRO A CA 1
ATOM 785 C C . PRO A 1 104 ? -2.389 -10.420 -12.802 1.00 94.88 104 PRO A C 1
ATOM 787 O O . PRO A 1 104 ? -2.666 -9.492 -13.566 1.00 94.88 104 PRO A O 1
ATOM 790 N N . HIS A 1 105 ? -1.494 -10.292 -11.830 1.00 96.19 105 HIS A N 1
ATOM 791 C CA . HIS A 1 105 ? -0.739 -9.070 -11.566 1.00 96.19 105 HIS A CA 1
ATOM 792 C C . HIS A 1 105 ? 0.648 -9.404 -11.027 1.00 96.19 105 HIS A C 1
ATOM 794 O O . HIS A 1 105 ? 0.900 -10.521 -10.584 1.00 96.19 105 HIS A O 1
ATOM 800 N N . SER A 1 106 ? 1.547 -8.425 -11.054 1.00 96.88 106 SER A N 1
ATOM 801 C CA . SER A 1 106 ? 2.823 -8.475 -10.334 1.00 96.88 106 SER A CA 1
ATOM 802 C C . SER A 1 106 ? 2.742 -7.600 -9.086 1.00 96.88 106 SER A C 1
ATOM 804 O O . SER A 1 106 ? 2.028 -6.594 -9.083 1.00 96.88 106 SER A O 1
ATOM 806 N N . LEU A 1 107 ? 3.477 -7.952 -8.033 1.00 96.44 107 LEU A N 1
ATOM 807 C CA . LEU A 1 107 ? 3.470 -7.211 -6.772 1.00 96.44 107 LEU A CA 1
ATOM 808 C C . LEU A 1 107 ? 4.874 -6.721 -6.423 1.00 96.44 107 LEU A C 1
ATOM 810 O O . LEU A 1 107 ? 5.808 -7.511 -6.283 1.00 96.44 107 LEU A O 1
ATOM 814 N N . TYR A 1 108 ? 5.004 -5.411 -6.226 1.00 95.94 108 TYR A N 1
ATOM 815 C CA . TYR A 1 108 ? 6.251 -4.739 -5.873 1.00 95.94 108 TYR A CA 1
ATOM 816 C C . TYR A 1 108 ? 6.098 -3.992 -4.545 1.00 95.94 108 TYR A C 1
ATOM 818 O O . TYR A 1 108 ? 5.241 -3.118 -4.410 1.00 95.94 108 TYR A O 1
ATOM 826 N N . ALA A 1 109 ? 6.926 -4.321 -3.559 1.00 95.19 109 ALA A N 1
ATOM 827 C CA . ALA A 1 109 ? 6.983 -3.626 -2.283 1.00 95.19 109 ALA A CA 1
ATOM 828 C C . ALA A 1 109 ? 7.875 -2.387 -2.377 1.00 95.19 109 ALA A C 1
ATOM 830 O O . ALA A 1 109 ? 8.960 -2.413 -2.958 1.00 95.19 109 ALA A O 1
ATOM 831 N N . VAL A 1 110 ? 7.420 -1.302 -1.764 1.00 93.06 110 VAL A N 1
ATOM 832 C CA . VAL A 1 110 ? 8.162 -0.054 -1.633 1.00 93.06 110 VAL A CA 1
ATOM 833 C C . VAL A 1 110 ? 8.260 0.271 -0.153 1.00 93.06 110 VAL A C 1
ATOM 835 O O . VAL A 1 110 ? 7.259 0.645 0.457 1.00 93.06 110 VAL A O 1
ATOM 838 N N . ASP A 1 111 ? 9.455 0.154 0.417 1.00 92.00 111 ASP A N 1
ATOM 839 C CA . ASP A 1 111 ? 9.716 0.663 1.757 1.00 92.00 111 ASP A CA 1
ATOM 840 C C . ASP A 1 111 ? 9.658 2.191 1.728 1.00 92.00 111 ASP A C 1
ATOM 842 O O . ASP A 1 111 ? 10.413 2.828 0.999 1.00 92.00 111 ASP A O 1
ATOM 846 N N . ILE A 1 112 ? 8.724 2.791 2.463 1.00 88.12 112 ILE A N 1
ATOM 847 C CA . ILE A 1 112 ? 8.584 4.253 2.542 1.00 88.12 112 ILE A CA 1
ATOM 848 C C . ILE A 1 112 ? 9.543 4.888 3.550 1.00 88.12 112 ILE A C 1
ATOM 850 O O . ILE A 1 112 ? 9.542 6.111 3.686 1.00 88.12 112 ILE A O 1
ATOM 854 N N . THR A 1 113 ? 10.284 4.073 4.302 1.00 86.25 113 THR A N 1
ATOM 855 C CA . THR A 1 113 ? 11.231 4.543 5.316 1.00 86.25 113 THR A CA 1
ATOM 856 C C . THR A 1 113 ? 12.635 4.772 4.770 1.00 86.25 113 THR A C 1
ATOM 858 O O . THR A 1 113 ? 13.432 5.391 5.469 1.00 86.25 113 THR A O 1
ATOM 861 N N . ASP A 1 114 ? 12.908 4.370 3.523 1.00 86.25 114 ASP A N 1
ATOM 862 C CA . ASP A 1 114 ? 14.187 4.660 2.872 1.00 86.25 114 ASP A CA 1
ATOM 863 C C . ASP A 1 114 ? 14.401 6.173 2.681 1.00 86.25 114 ASP A C 1
ATOM 865 O O . ASP A 1 114 ? 13.473 6.924 2.345 1.00 86.25 114 ASP A O 1
ATOM 869 N N . ASP A 1 115 ? 15.652 6.612 2.841 1.00 82.44 115 ASP A N 1
ATOM 870 C CA . ASP A 1 115 ? 16.063 8.020 2.762 1.00 82.44 115 ASP A CA 1
ATOM 871 C C . ASP A 1 115 ? 15.750 8.675 1.399 1.00 82.44 115 ASP A C 1
ATOM 873 O O . ASP A 1 115 ? 15.543 9.884 1.301 1.00 82.44 115 ASP A O 1
ATOM 877 N N . ASP A 1 116 ? 15.657 7.901 0.316 1.00 84.25 116 ASP A N 1
ATOM 878 C CA . ASP A 1 116 ? 15.332 8.408 -1.022 1.00 84.25 116 ASP A CA 1
ATOM 879 C C . ASP A 1 116 ? 13.824 8.647 -1.243 1.00 84.25 116 ASP A C 1
ATOM 881 O O . ASP A 1 116 ? 13.426 9.227 -2.257 1.00 84.25 116 ASP A O 1
ATOM 885 N N . LYS A 1 117 ? 12.963 8.263 -0.287 1.00 81.00 117 LYS A N 1
ATOM 886 C CA . LYS A 1 117 ? 11.496 8.231 -0.462 1.00 81.00 117 LYS A CA 1
ATOM 887 C C . LYS A 1 117 ? 10.719 9.165 0.460 1.00 81.00 117 LYS A C 1
ATOM 889 O O . LYS A 1 117 ? 9.492 9.061 0.566 1.00 81.00 117 LYS A O 1
ATOM 894 N N . HIS A 1 118 ? 11.381 10.169 1.037 1.00 77.69 118 HIS A N 1
ATOM 895 C CA . HIS A 1 118 ? 10.741 11.193 1.877 1.00 77.69 118 HIS A CA 1
ATOM 896 C C . HIS A 1 118 ? 9.524 11.881 1.224 1.00 77.69 118 HIS A C 1
ATOM 898 O O . HIS A 1 118 ? 8.583 12.274 1.923 1.00 77.69 118 HIS A O 1
ATOM 904 N N . GLY A 1 119 ? 9.502 11.997 -0.110 1.00 76.75 119 GLY A N 1
ATOM 905 C CA . GLY A 1 119 ? 8.360 12.540 -0.853 1.00 76.75 119 GLY A CA 1
ATOM 906 C C . GLY A 1 119 ? 7.094 11.680 -0.737 1.00 76.75 119 GLY A C 1
ATOM 907 O O . GLY A 1 119 ? 6.001 12.210 -0.538 1.00 76.75 119 GLY A O 1
ATOM 908 N N . TRP A 1 120 ? 7.227 10.353 -0.795 1.00 75.19 120 TRP A N 1
ATOM 909 C CA . TRP A 1 120 ? 6.105 9.429 -0.597 1.00 75.19 120 TRP A CA 1
ATOM 910 C C . TRP A 1 120 ? 5.704 9.330 0.866 1.00 75.19 120 TRP A C 1
ATOM 912 O O . TRP A 1 120 ? 4.510 9.317 1.166 1.00 75.19 120 TRP A O 1
ATOM 922 N N . PHE A 1 121 ? 6.684 9.344 1.769 1.00 73.75 121 PHE A N 1
ATOM 923 C CA . PHE A 1 121 ? 6.425 9.376 3.202 1.00 73.75 121 PHE A CA 1
ATOM 924 C C . PHE A 1 121 ? 5.556 10.578 3.580 1.00 73.75 121 PHE A C 1
ATOM 926 O O . PHE A 1 121 ? 4.540 10.409 4.238 1.00 73.75 121 PHE A O 1
ATOM 933 N N . SER A 1 122 ? 5.880 11.775 3.086 1.00 75.00 122 SER A N 1
ATOM 934 C CA . SER A 1 122 ? 5.102 12.991 3.369 1.00 75.00 122 SER A CA 1
ATOM 935 C C . SER A 1 122 ? 3.682 12.953 2.796 1.00 75.00 122 SER A C 1
ATOM 937 O O . SER A 1 122 ? 2.778 13.558 3.361 1.00 75.00 122 SER A O 1
ATOM 939 N N . LYS A 1 123 ? 3.472 12.247 1.678 1.00 75.12 123 LYS A N 1
ATOM 940 C CA . LYS A 1 123 ? 2.166 12.160 1.012 1.00 75.12 123 LYS A CA 1
ATOM 941 C C . LYS A 1 123 ? 1.231 11.138 1.661 1.00 75.12 123 LYS A C 1
ATOM 943 O O . LYS A 1 123 ? 0.036 11.391 1.760 1.00 75.12 123 LYS A O 1
ATOM 948 N N . TYR A 1 124 ? 1.758 9.978 2.048 1.00 71.94 124 TYR A N 1
ATOM 949 C CA . TYR A 1 124 ? 0.941 8.833 2.474 1.00 71.94 124 TYR A CA 1
ATOM 950 C C . TYR A 1 124 ? 0.987 8.564 3.977 1.00 71.94 124 TYR A C 1
ATOM 952 O O . TYR A 1 124 ? 0.176 7.793 4.492 1.00 71.94 124 TYR A O 1
ATOM 960 N N . LYS A 1 125 ? 1.899 9.205 4.709 1.00 75.88 125 LYS A N 1
ATOM 961 C CA . LYS A 1 125 ? 1.881 9.157 6.165 1.00 75.88 125 LYS A CA 1
ATOM 962 C C . LYS A 1 125 ? 0.814 10.109 6.689 1.00 75.88 125 LYS A C 1
ATOM 964 O O . LYS A 1 125 ? 1.033 11.311 6.789 1.00 75.88 125 LYS A O 1
ATOM 969 N N . LEU A 1 126 ? -0.308 9.546 7.114 1.00 73.25 126 LEU A N 1
ATOM 970 C CA . LEU A 1 126 ? -1.192 10.236 8.044 1.00 73.25 126 LEU A CA 1
ATOM 971 C C . LEU A 1 126 ? -0.512 10.310 9.413 1.00 73.25 126 LEU A C 1
ATOM 973 O O . LEU A 1 126 ? -0.152 9.280 9.994 1.00 73.25 126 LEU A O 1
ATOM 977 N N . ALA A 1 127 ? -0.325 11.525 9.928 1.00 77.88 127 ALA A N 1
ATOM 978 C CA . ALA A 1 127 ? 0.045 11.699 11.323 1.00 77.88 127 ALA A CA 1
ATOM 979 C C . ALA A 1 127 ? -1.093 11.190 12.218 1.00 77.88 127 ALA A C 1
ATOM 981 O O . ALA A 1 127 ? -2.271 11.234 11.854 1.00 77.88 127 ALA A O 1
ATOM 982 N N . VAL A 1 128 ? -0.743 10.688 13.404 1.00 81.25 128 VAL A N 1
ATOM 983 C CA . VAL A 1 128 ? -1.738 10.150 14.344 1.00 81.25 128 VAL A CA 1
ATOM 984 C C . VAL A 1 128 ? -2.723 11.243 14.757 1.00 81.25 128 VAL A C 1
ATOM 986 O O . VAL A 1 128 ? -3.923 10.983 14.811 1.00 81.25 128 VAL A O 1
ATOM 989 N N . GLU A 1 129 ? -2.244 12.470 14.983 1.00 85.50 129 GLU A N 1
ATOM 990 C CA . GLU A 1 129 ? -3.112 13.621 15.253 1.00 85.50 129 GLU A CA 1
ATOM 991 C C . GLU A 1 129 ? -4.096 13.910 14.113 1.00 85.50 129 GLU A C 1
ATOM 993 O O . GLU A 1 129 ? -5.287 14.071 14.376 1.00 85.50 129 GLU A O 1
ATOM 998 N N . ASP A 1 130 ? -3.640 13.890 12.859 1.00 82.38 130 ASP A N 1
ATOM 999 C CA . ASP A 1 130 ? -4.496 14.138 11.694 1.00 82.38 130 ASP A CA 1
ATOM 1000 C C . ASP A 1 130 ? -5.564 13.054 11.530 1.00 82.38 130 ASP A C 1
ATOM 1002 O O . ASP A 1 130 ? -6.721 13.349 11.221 1.00 82.38 130 ASP A O 1
ATOM 1006 N N . ALA A 1 131 ? -5.193 11.797 11.785 1.00 84.19 131 ALA A N 1
ATOM 1007 C CA . ALA A 1 131 ? -6.126 10.678 11.765 1.00 84.19 131 ALA A CA 1
ATOM 1008 C C . ALA A 1 131 ? -7.186 10.806 12.874 1.00 84.19 131 ALA A C 1
ATOM 1010 O O . ALA A 1 131 ? -8.372 10.586 12.624 1.00 84.19 131 ALA A O 1
ATOM 1011 N N . ILE A 1 132 ? -6.784 11.196 14.090 1.00 89.31 132 ILE A N 1
ATOM 1012 C CA . ILE A 1 132 ? -7.714 11.427 15.207 1.00 89.31 132 ILE A CA 1
ATOM 1013 C C . ILE A 1 132 ? -8.662 12.586 14.887 1.00 89.31 132 ILE A C 1
ATOM 1015 O O . ILE A 1 132 ? -9.868 12.448 15.100 1.00 89.31 132 ILE A O 1
ATOM 1019 N N . ALA A 1 133 ? -8.142 13.696 14.359 1.00 87.12 133 ALA A N 1
ATOM 1020 C CA . ALA A 1 133 ? -8.947 14.851 13.972 1.00 87.12 133 ALA A CA 1
ATOM 1021 C C . ALA A 1 133 ? -9.992 14.469 12.913 1.00 87.12 133 ALA A C 1
ATOM 1023 O O . ALA A 1 133 ? -11.180 14.727 13.103 1.00 87.12 133 ALA A O 1
ATOM 1024 N N . GLY A 1 134 ? -9.584 13.747 11.862 1.00 83.69 134 GLY A N 1
ATOM 1025 C CA . GLY A 1 134 ? -10.505 13.269 10.827 1.00 83.69 134 GLY A CA 1
ATOM 1026 C C . GLY A 1 134 ? -11.597 12.341 11.375 1.00 83.69 134 GLY A C 1
ATOM 1027 O O . GLY A 1 134 ? -12.766 12.463 11.008 1.00 83.69 134 GLY A O 1
ATOM 1028 N N . LEU A 1 135 ? -11.260 11.454 12.318 1.00 88.94 135 LEU A N 1
ATOM 1029 C CA . LEU A 1 135 ? -12.249 10.597 12.983 1.00 88.94 135 LEU A CA 1
ATOM 1030 C C . LEU A 1 135 ? -13.230 11.393 13.856 1.00 88.94 135 LEU A C 1
ATOM 1032 O O . LEU A 1 135 ? -14.409 11.040 13.933 1.00 88.94 135 LEU A O 1
ATOM 1036 N N . GLN A 1 136 ? -12.773 12.455 14.523 1.00 92.00 136 GLN A N 1
ATOM 1037 C CA . GLN A 1 136 ? -13.636 13.327 15.321 1.00 92.00 136 GLN A CA 1
ATOM 1038 C C . GLN A 1 136 ? -14.599 14.137 14.445 1.00 92.00 136 GLN A C 1
ATOM 1040 O O . GLN A 1 136 ? -15.782 14.213 14.778 1.00 92.00 136 GLN A O 1
ATOM 1045 N N . GLU A 1 137 ? -14.124 14.675 13.319 1.00 89.81 137 GLU A N 1
ATOM 1046 C CA . GLU A 1 137 ? -14.937 15.373 12.310 1.00 89.81 137 GLU A CA 1
ATOM 1047 C C . GLU A 1 137 ? -16.012 14.451 11.716 1.00 89.81 137 GLU A C 1
ATOM 1049 O O . GLU A 1 137 ? -17.187 14.816 11.638 1.00 89.81 137 GLU A O 1
ATOM 1054 N N . ALA A 1 138 ? -15.638 13.216 11.366 1.00 88.06 138 ALA A N 1
ATOM 1055 C CA . ALA A 1 138 ? -16.584 12.211 10.887 1.00 88.06 138 ALA A CA 1
ATOM 1056 C C . ALA A 1 138 ? -17.638 11.870 11.949 1.00 88.06 138 ALA A C 1
ATOM 1058 O O . ALA A 1 138 ? -18.829 11.788 11.648 1.00 88.06 138 ALA A O 1
ATOM 1059 N N . ARG A 1 139 ? -17.223 11.723 13.213 1.00 92.06 139 ARG A N 1
ATOM 1060 C CA . ARG A 1 139 ? -18.135 11.421 14.324 1.00 92.06 139 ARG A CA 1
ATOM 1061 C C . ARG A 1 139 ? -19.113 12.559 14.618 1.00 92.06 139 ARG A C 1
ATOM 1063 O O . ARG A 1 139 ? -20.242 12.281 15.014 1.00 92.06 139 ARG A O 1
ATOM 1070 N N . SER A 1 140 ? -18.693 13.813 14.467 1.00 94.44 140 SER A N 1
ATOM 1071 C CA . SER A 1 140 ? -19.554 14.982 14.677 1.00 94.44 140 SER A CA 1
ATOM 1072 C C . SER A 1 140 ? -20.462 15.289 13.481 1.00 94.44 140 SER A C 1
ATOM 1074 O O . SER A 1 140 ? -21.323 16.158 13.593 1.00 94.44 140 SER A O 1
ATOM 1076 N N . GLY A 1 141 ? -20.303 14.572 12.361 1.00 91.25 141 GLY A N 1
ATOM 1077 C CA . GLY A 1 141 ? -21.038 14.825 11.121 1.00 91.25 141 GLY A CA 1
ATOM 1078 C C . GLY A 1 141 ? -20.550 16.064 10.366 1.00 91.25 141 GLY A C 1
ATOM 1079 O O . GLY A 1 141 ? -21.270 16.568 9.512 1.00 91.25 141 GLY A O 1
ATOM 1080 N N . SER A 1 142 ? -19.349 16.555 10.683 1.00 87.75 142 SER A N 1
ATOM 1081 C CA . SER A 1 142 ? -18.745 17.757 10.096 1.00 87.75 142 SER A CA 1
ATOM 1082 C C . SER A 1 142 ? -17.618 17.431 9.107 1.00 87.75 142 SER A C 1
ATOM 1084 O O . SER A 1 142 ? -16.769 18.282 8.847 1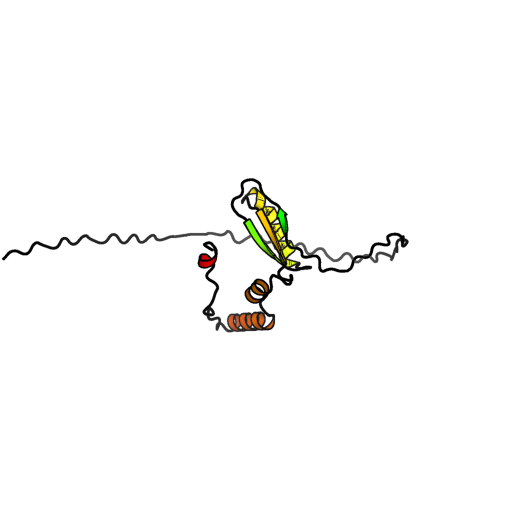.00 87.75 142 SER A O 1
ATOM 1086 N N . PHE A 1 143 ? -17.562 16.200 8.591 1.00 82.69 143 PHE A N 1
ATOM 1087 C CA . PHE A 1 143 ? -16.532 15.802 7.635 1.00 82.69 143 PHE A CA 1
ATOM 1088 C C . PHE A 1 143 ? -16.783 16.460 6.275 1.00 82.69 143 PHE A C 1
ATOM 1090 O O . PHE A 1 143 ? -17.616 16.008 5.490 1.00 82.69 143 PHE A O 1
ATOM 1097 N N . GLU A 1 144 ? -16.051 17.535 6.012 1.00 80.50 144 GLU A N 1
ATOM 1098 C CA . GLU A 1 144 ? -15.964 18.166 4.700 1.00 80.50 144 GLU A CA 1
ATOM 1099 C C . GLU A 1 144 ? -14.789 17.540 3.940 1.00 80.50 144 GLU A C 1
ATOM 1101 O O . GLU A 1 144 ? -13.681 17.423 4.473 1.00 80.50 144 GLU A O 1
ATOM 1106 N N . ALA A 1 145 ? -15.012 17.145 2.685 1.00 74.44 145 ALA A N 1
ATOM 1107 C CA . ALA A 1 145 ? -13.932 16.675 1.825 1.00 74.44 145 ALA A CA 1
ATOM 1108 C C . ALA A 1 145 ? -12.881 17.789 1.681 1.00 74.44 145 ALA A C 1
ATOM 1110 O O . ALA A 1 145 ? -13.180 18.889 1.210 1.00 74.44 145 ALA A O 1
ATOM 1111 N N . ARG A 1 146 ? -11.643 17.527 2.116 1.00 74.44 146 ARG A N 1
ATOM 1112 C CA . ARG A 1 146 ? -10.571 18.531 2.074 1.00 74.44 146 ARG A CA 1
ATOM 1113 C C . ARG A 1 146 ? -10.184 18.789 0.615 1.00 74.44 146 ARG A C 1
ATOM 1115 O O . ARG A 1 146 ? -9.899 17.854 -0.130 1.00 74.44 146 ARG A O 1
ATOM 1122 N N . SER A 1 147 ? -10.140 20.057 0.196 1.00 58.19 147 SER A N 1
ATOM 1123 C CA . SER A 1 147 ? -9.694 20.400 -1.159 1.00 58.19 147 SER A CA 1
ATOM 1124 C C . SER A 1 147 ? -8.216 20.036 -1.315 1.00 58.19 147 SER A C 1
ATOM 1126 O O . SER A 1 147 ? -7.369 20.613 -0.631 1.00 58.19 147 SER A O 1
ATOM 1128 N N . GLY A 1 148 ? -7.907 19.087 -2.195 1.00 63.66 148 GLY A N 1
ATOM 1129 C CA . GLY A 1 148 ? -6.542 18.588 -2.385 1.00 63.66 148 GLY A CA 1
ATOM 1130 C C . GLY A 1 148 ? -6.404 17.071 -2.338 1.00 63.66 148 GLY A C 1
ATOM 1131 O O . GLY A 1 148 ? -5.275 16.587 -2.296 1.00 63.66 148 GLY A O 1
ATOM 1132 N N . GLU A 1 149 ? -7.509 16.320 -2.357 1.00 55.97 149 GLU A N 1
ATOM 1133 C CA . GLU A 1 149 ? -7.449 14.883 -2.613 1.00 55.97 149 GLU A CA 1
ATOM 1134 C C . GLU A 1 149 ? -6.665 14.654 -3.921 1.00 55.97 149 GLU A C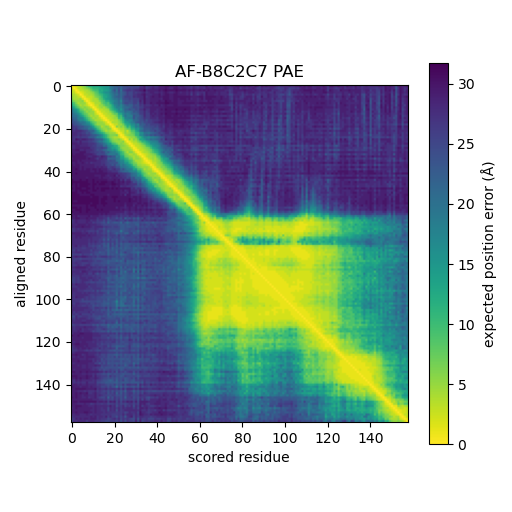 1
ATOM 1136 O O . GLU A 1 149 ? -7.001 15.255 -4.949 1.00 55.97 149 GLU A O 1
ATOM 1141 N N . PRO A 1 150 ? -5.541 13.914 -3.885 1.00 56.41 150 PRO A N 1
ATOM 1142 C CA . PRO A 1 150 ? -4.717 13.720 -5.062 1.00 56.41 150 PRO A CA 1
ATOM 1143 C C . PRO A 1 150 ? -5.534 12.949 -6.090 1.00 56.41 150 PRO A C 1
ATOM 1145 O O . PRO A 1 150 ? -5.837 11.778 -5.887 1.00 56.41 150 PRO A O 1
ATOM 1148 N N . ASP A 1 151 ? -5.869 13.628 -7.183 1.00 63.69 151 ASP A N 1
ATOM 1149 C CA . ASP A 1 151 ? -6.561 13.041 -8.320 1.00 63.69 151 ASP A CA 1
ATOM 1150 C C . ASP A 1 151 ? -5.729 11.869 -8.859 1.00 63.69 151 ASP A C 1
ATOM 1152 O O . ASP A 1 151 ? -4.657 12.062 -9.447 1.00 63.69 151 ASP A O 1
ATOM 1156 N N . ALA A 1 152 ? -6.182 10.650 -8.560 1.00 56.00 152 ALA A N 1
ATOM 1157 C CA . ALA A 1 152 ? -5.490 9.423 -8.925 1.00 56.00 152 ALA A CA 1
ATOM 1158 C C . ALA A 1 152 ? -5.372 9.288 -10.452 1.00 56.00 152 ALA A C 1
ATOM 1160 O O . ALA A 1 152 ? -4.363 8.779 -10.936 1.00 56.00 152 ALA A O 1
ATOM 1161 N N . GLU A 1 153 ? -6.333 9.844 -11.200 1.00 66.44 153 GLU A N 1
ATOM 1162 C CA . GLU A 1 153 ? -6.371 9.821 -12.666 1.00 66.44 153 GLU A CA 1
ATOM 1163 C C . GLU A 1 153 ? -5.220 10.644 -13.273 1.00 66.44 153 GLU A C 1
ATOM 1165 O O . GLU A 1 153 ? -4.679 10.320 -14.330 1.00 66.44 153 GLU A O 1
ATOM 1170 N N . ARG A 1 154 ? -4.753 11.684 -12.567 1.00 66.00 154 ARG A N 1
ATOM 1171 C CA . ARG A 1 154 ? -3.668 12.556 -13.042 1.00 66.00 154 ARG A CA 1
ATOM 1172 C C . ARG A 1 154 ? -2.283 11.902 -12.992 1.00 66.00 154 ARG A C 1
ATOM 1174 O O . ARG A 1 154 ? -1.347 12.453 -13.571 1.00 66.00 154 ARG A O 1
ATOM 1181 N N . LEU A 1 155 ? -2.124 10.786 -12.275 1.00 54.19 155 LEU A N 1
ATOM 1182 C CA . LEU A 1 155 ? -0.822 10.152 -12.029 1.00 54.19 155 LEU A CA 1
ATOM 1183 C C . LEU A 1 155 ? -0.532 8.942 -12.935 1.00 54.19 155 LEU A C 1
ATOM 1185 O O . LEU A 1 155 ? 0.614 8.511 -12.999 1.00 54.19 155 LEU A O 1
ATOM 1189 N N . GLU A 1 156 ? -1.530 8.395 -13.635 1.00 65.88 156 GLU A N 1
ATOM 1190 C CA . GLU A 1 156 ? -1.334 7.233 -14.523 1.00 65.88 156 GLU A CA 1
ATOM 1191 C C . GLU A 1 156 ? -0.706 7.607 -15.881 1.00 65.88 156 GLU A C 1
ATOM 1193 O O . GLU A 1 156 ? -0.311 6.734 -16.649 1.00 65.88 156 GLU A O 1
ATOM 1198 N N . HIS A 1 157 ? -0.581 8.906 -16.180 1.00 70.56 157 HIS A N 1
ATOM 1199 C CA . HIS A 1 157 ? -0.092 9.436 -17.461 1.00 70.56 157 HIS A CA 1
ATOM 1200 C C . HIS A 1 157 ? 1.307 10.090 -17.398 1.00 70.56 157 HIS A C 1
ATOM 1202 O O . HIS A 1 157 ? 1.682 10.794 -18.340 1.00 70.56 157 HIS A O 1
ATOM 1208 N N . SER A 1 158 ? 2.068 9.911 -16.310 1.00 49.94 158 SER A N 1
ATOM 1209 C CA . SER A 1 158 ? 3.386 10.548 -16.105 1.00 49.94 158 SER A CA 1
ATOM 1210 C C . SER A 1 158 ? 4.558 9.580 -16.140 1.00 49.94 158 SER A C 1
ATOM 1212 O O . SER A 1 158 ? 4.467 8.561 -15.421 1.00 49.94 158 SER A O 1
#

Sequence (158 aa):
MALPTRRLFPQLILTTTIASSCRIPFTEAFSIRLHPPSSQPRGVHLPPMHQSGDGSAESSGQSITGSIYEMDGSSVVVKLFTKEGCTLCDKVKDVLESIRDDQPHSLYAVDITDDDKHGWFSKYKLAVEDAIAGLQEARSGSFEARSGEPDAERLEHS